Protein AF-A0AA96TIV0-F1 (afdb_monomer)

pLDDT: mean 73.8, std 16.34, range [42.31, 94.12]

Radius of gyration: 16.89 Å; Cα contacts (8 Å, |Δi|>4): 33; chains: 1; bounding box: 26×24×59 Å

Solvent-accessible surface area (backbone atoms only — not comparable to full-atom values): 4430 Å² total; per-residue (Å²): 144,72,72,61,63,62,68,70,32,61,97,52,93,76,86,80,93,61,94,44,70,78,61,38,72,73,46,55,60,33,70,47,77,54,95,96,40,79,45,82,78,47,76,50,88,72,77,77,84,74,80,81,86,78,84,79,84,78,88,82,135

Sequence (61 aa):
MAAGLRSLGAGRTVVVVAHRPETASRADRVLRVADGTVQELRHTAHHPLTDATSGRGIGHG

Nearest PDB structures (foldseek):
  1np6-assembly1_A  TM=4.160E-01  e=8.447E+00  Escherichia coli

Mean predicted aligned error: 11.4 Å

Secondary structure (DSSP, 8-state):
--HHHHHHSTTS------SSHHHHTTSSEEEEEETTEEEEEEE--PPP-------------

Structure (mmCIF, N/CA/C/O backbone):
data_AF-A0AA96TIV0-F1
#
_entry.id   AF-A0AA96TIV0-F1
#
loop_
_atom_site.group_PDB
_atom_site.id
_atom_site.type_symbol
_atom_site.label_atom_id
_atom_site.label_alt_id
_atom_site.label_comp_id
_atom_site.label_asym_id
_atom_site.label_entity_id
_atom_site.label_seq_id
_atom_site.pdbx_PDB_ins_code
_atom_site.Cartn_x
_atom_site.Cartn_y
_atom_site.Cartn_z
_atom_site.occupancy
_atom_site.B_iso_or_equiv
_atom_site.auth_seq_id
_atom_site.auth_comp_id
_atom_site.auth_asym_id
_atom_site.auth_atom_id
_atom_site.pdbx_PDB_model_num
ATOM 1 N N . MET A 1 1 ? 7.533 -14.821 -2.860 1.00 49.88 1 MET A N 1
ATOM 2 C CA . MET A 1 1 ? 6.615 -14.060 -3.739 1.00 49.88 1 MET A CA 1
ATOM 3 C C . MET A 1 1 ? 7.038 -12.587 -3.772 1.00 49.88 1 MET A C 1
ATOM 5 O O . MET A 1 1 ? 6.551 -11.818 -2.959 1.00 49.88 1 MET A O 1
ATOM 9 N N . ALA A 1 2 ? 8.018 -12.193 -4.601 1.00 47.47 2 ALA A N 1
ATOM 10 C CA . ALA A 1 2 ? 8.480 -10.788 -4.632 1.00 47.47 2 ALA A CA 1
ATOM 11 C C . ALA A 1 2 ? 9.208 -10.316 -5.904 1.00 47.47 2 ALA A C 1
ATOM 13 O O . ALA A 1 2 ? 9.526 -9.137 -5.999 1.00 47.47 2 ALA A O 1
ATOM 14 N N . ALA A 1 3 ? 9.467 -11.182 -6.888 1.00 54.72 3 ALA A N 1
ATOM 15 C CA . ALA A 1 3 ? 10.113 -10.748 -8.130 1.00 54.72 3 ALA A CA 1
ATOM 16 C C . ALA A 1 3 ? 9.147 -9.993 -9.069 1.00 54.72 3 ALA A C 1
ATOM 18 O O . ALA A 1 3 ? 9.564 -9.099 -9.799 1.00 54.72 3 ALA A O 1
ATOM 19 N N . GLY A 1 4 ? 7.846 -10.308 -9.012 1.00 61.41 4 GLY A N 1
ATOM 20 C CA . GLY A 1 4 ? 6.851 -9.773 -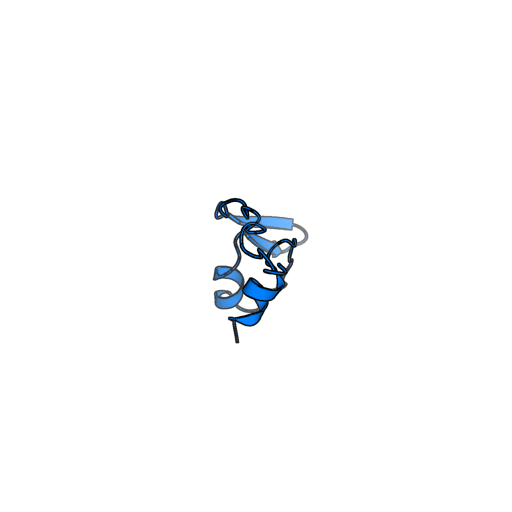9.946 1.00 61.41 4 GLY A CA 1
ATOM 21 C C . GLY A 1 4 ? 6.591 -8.272 -9.805 1.00 61.41 4 GLY A C 1
ATOM 22 O O . GLY A 1 4 ? 6.614 -7.565 -10.803 1.00 61.41 4 GLY A O 1
ATOM 23 N N . LEU A 1 5 ? 6.393 -7.756 -8.584 1.00 67.12 5 LEU A N 1
ATOM 24 C CA . LEU A 1 5 ? 5.965 -6.359 -8.400 1.00 67.12 5 LEU A CA 1
ATOM 25 C C . LEU A 1 5 ? 6.975 -5.340 -8.933 1.00 67.12 5 LEU A C 1
ATOM 27 O O . LEU A 1 5 ? 6.569 -4.347 -9.526 1.00 67.12 5 LEU A O 1
ATOM 31 N N . ARG A 1 6 ? 8.277 -5.596 -8.773 1.00 66.38 6 ARG A N 1
ATOM 32 C CA . ARG A 1 6 ? 9.308 -4.679 -9.270 1.00 66.38 6 ARG A CA 1
ATOM 33 C C . ARG A 1 6 ? 9.340 -4.633 -10.798 1.00 66.38 6 ARG A C 1
ATOM 35 O O . ARG A 1 6 ? 9.422 -3.553 -11.367 1.00 66.38 6 ARG A O 1
ATOM 42 N N . SER A 1 7 ? 9.230 -5.789 -11.457 1.00 67.19 7 SER A N 1
ATOM 43 C CA . SER A 1 7 ? 9.182 -5.858 -12.923 1.00 67.19 7 SER A CA 1
ATOM 44 C C . SER A 1 7 ? 7.891 -5.263 -13.491 1.00 67.19 7 SER A C 1
ATOM 46 O O . SER A 1 7 ? 7.926 -4.652 -14.551 1.00 67.19 7 SER A O 1
ATOM 48 N N . LEU A 1 8 ? 6.759 -5.429 -12.799 1.00 71.38 8 LEU A N 1
ATOM 49 C CA . LEU A 1 8 ? 5.464 -4.877 -13.217 1.00 71.38 8 LEU A CA 1
ATOM 50 C C . LEU A 1 8 ? 5.373 -3.361 -12.988 1.00 71.38 8 LEU A C 1
ATOM 52 O O . LEU A 1 8 ? 4.674 -2.667 -13.722 1.00 71.38 8 LEU A O 1
ATOM 56 N N . GLY A 1 9 ? 6.067 -2.854 -11.967 1.00 73.38 9 GLY A N 1
ATOM 57 C CA . GLY A 1 9 ? 6.112 -1.433 -11.626 1.00 73.38 9 GLY A CA 1
ATOM 58 C C . GLY A 1 9 ? 7.135 -0.618 -12.411 1.00 73.38 9 GLY A C 1
ATOM 59 O O . GLY A 1 9 ? 7.158 0.602 -12.275 1.00 73.38 9 GLY A O 1
ATOM 60 N N . ALA A 1 10 ? 7.975 -1.247 -13.235 1.00 76.06 10 ALA A N 1
ATOM 61 C CA . ALA A 1 10 ? 8.940 -0.521 -14.050 1.00 76.06 10 ALA A CA 1
ATOM 62 C C . ALA A 1 10 ? 8.218 0.481 -14.974 1.00 76.06 10 ALA A C 1
ATOM 64 O O . ALA A 1 10 ? 7.358 0.109 -15.771 1.00 76.06 10 ALA A O 1
ATOM 65 N N . GLY A 1 11 ? 8.547 1.768 -14.830 1.00 77.94 11 GLY A N 1
ATOM 66 C CA . GLY A 1 11 ? 7.962 2.861 -15.618 1.00 77.94 11 GLY A CA 1
ATOM 67 C C . GLY A 1 11 ? 6.550 3.269 -15.198 1.00 77.94 11 GLY A C 1
ATOM 68 O O . GLY A 1 11 ? 5.884 3.995 -15.931 1.00 77.94 11 GLY A O 1
ATOM 69 N N . ARG A 1 12 ? 6.069 2.806 -14.037 1.00 80.75 12 ARG A N 1
ATOM 70 C CA . ARG A 1 12 ? 4.732 3.113 -13.519 1.00 80.75 12 ARG A CA 1
ATOM 71 C C . ARG A 1 12 ? 4.792 3.441 -12.033 1.00 80.75 12 ARG A C 1
ATOM 73 O O . ARG A 1 12 ? 5.630 2.930 -11.299 1.00 80.75 12 ARG A O 1
ATOM 80 N N . THR A 1 13 ? 3.859 4.259 -11.562 1.00 85.06 13 THR A N 1
ATOM 81 C CA . THR A 1 13 ? 3.662 4.450 -10.122 1.00 85.06 13 THR A CA 1
ATOM 82 C C . THR A 1 13 ? 2.840 3.288 -9.572 1.00 85.06 13 THR A C 1
ATOM 84 O O . THR A 1 13 ? 1.738 3.029 -10.051 1.00 85.06 13 THR A O 1
ATOM 87 N N . VAL A 1 14 ? 3.367 2.589 -8.564 1.00 85.56 14 VAL A N 1
ATOM 88 C CA . VAL A 1 14 ? 2.698 1.450 -7.918 1.00 85.56 14 VAL A CA 1
ATOM 89 C C . VAL A 1 14 ? 2.477 1.756 -6.444 1.00 85.56 14 VAL A C 1
ATOM 91 O O . VAL A 1 14 ? 3.410 2.120 -5.732 1.00 85.56 14 VAL A O 1
ATOM 94 N N . VAL A 1 15 ? 1.242 1.570 -5.980 1.00 88.19 15 VAL A N 1
ATOM 95 C CA . VAL A 1 15 ? 0.870 1.665 -4.564 1.00 88.19 15 VAL A CA 1
ATOM 96 C C . VAL A 1 15 ? 0.490 0.271 -4.076 1.00 88.19 15 VAL A C 1
ATOM 98 O O . VAL A 1 15 ? -0.318 -0.407 -4.707 1.00 88.19 15 VAL A O 1
ATOM 101 N N . VAL A 1 16 ? 1.076 -0.165 -2.959 1.00 87.44 16 VAL A N 1
ATOM 102 C CA . VAL A 1 16 ? 0.837 -1.495 -2.379 1.00 87.44 16 VAL A CA 1
ATOM 103 C C . VAL A 1 16 ? 0.409 -1.345 -0.926 1.00 87.44 16 VAL A C 1
ATOM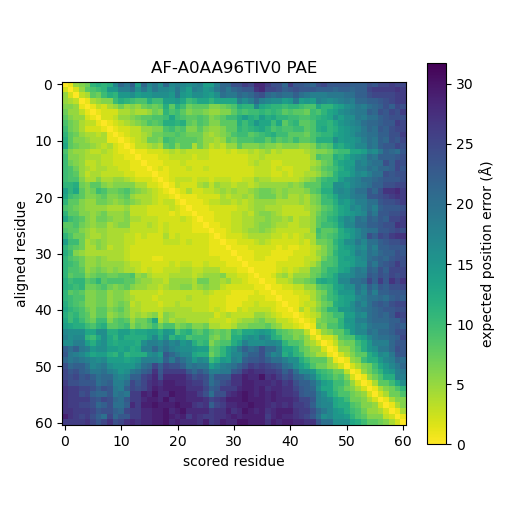 105 O O . VAL A 1 16 ? 1.114 -0.727 -0.131 1.00 87.44 16 VAL A O 1
ATOM 108 N N . VAL A 1 17 ? -0.718 -1.959 -0.560 1.00 90.19 17 VAL A N 1
ATOM 109 C CA . VAL A 1 17 ? -1.132 -2.091 0.842 1.00 90.19 17 VAL A CA 1
ATOM 110 C C . VAL A 1 17 ? -0.488 -3.352 1.411 1.00 90.19 17 VAL A C 1
ATOM 112 O O . VAL A 1 17 ? -0.858 -4.472 1.064 1.00 90.19 17 VAL A O 1
ATOM 115 N N . ALA A 1 18 ? 0.525 -3.174 2.255 1.00 87.81 18 ALA A N 1
ATOM 116 C CA . ALA A 1 18 ? 1.255 -4.278 2.861 1.00 87.81 18 ALA A CA 1
ATOM 117 C C . ALA A 1 18 ? 0.721 -4.587 4.266 1.00 87.81 18 ALA A C 1
ATOM 119 O O . ALA A 1 18 ? 0.752 -3.738 5.152 1.00 87.81 18 ALA A O 1
ATOM 120 N N . HIS A 1 19 ? 0.313 -5.836 4.499 1.00 89.12 19 HIS A N 1
ATOM 121 C CA . HIS A 1 19 ? -0.035 -6.327 5.841 1.00 89.12 19 HIS A CA 1
ATOM 122 C C . HIS A 1 19 ? 1.178 -6.843 6.625 1.00 89.12 19 HIS A C 1
ATOM 124 O O . HIS A 1 19 ? 1.091 -7.062 7.831 1.00 89.12 19 HIS A O 1
ATOM 130 N N . ARG A 1 20 ? 2.315 -7.058 5.947 1.00 86.38 20 ARG A N 1
ATOM 131 C CA . ARG A 1 20 ? 3.563 -7.524 6.561 1.00 86.38 20 ARG A CA 1
ATOM 132 C C . ARG A 1 20 ? 4.670 -6.485 6.399 1.00 86.38 20 ARG A C 1
ATOM 134 O O . ARG A 1 20 ? 4.871 -6.003 5.279 1.00 86.38 20 ARG A O 1
ATOM 141 N N . PRO A 1 21 ? 5.443 -6.206 7.461 1.00 79.88 21 PRO A N 1
ATOM 142 C CA . PRO A 1 21 ? 6.524 -5.227 7.408 1.00 79.88 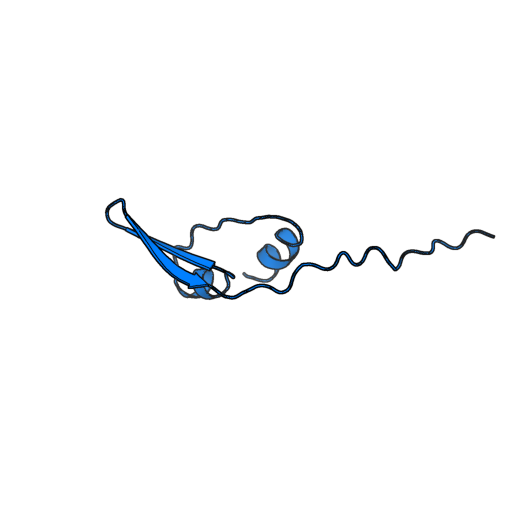21 PRO A CA 1
ATOM 143 C C . PRO A 1 21 ? 7.577 -5.595 6.356 1.00 79.88 21 PRO A C 1
ATOM 145 O O . PRO A 1 21 ? 7.998 -4.729 5.605 1.00 79.88 21 PRO A O 1
ATOM 148 N N . GLU A 1 22 ? 7.899 -6.881 6.193 1.00 85.38 22 GLU A N 1
ATOM 149 C CA . GLU A 1 22 ? 8.858 -7.366 5.185 1.00 85.38 22 GLU A CA 1
ATOM 150 C C . GLU A 1 22 ? 8.466 -7.023 3.736 1.00 85.38 22 GLU A C 1
ATOM 152 O O . GLU A 1 22 ? 9.325 -6.889 2.867 1.00 85.38 22 GLU A O 1
ATOM 157 N N . THR A 1 23 ? 7.162 -6.897 3.453 1.00 80.06 23 THR A N 1
ATOM 158 C CA . THR A 1 23 ? 6.667 -6.504 2.121 1.00 80.06 23 THR A CA 1
ATOM 159 C C . THR A 1 23 ? 6.780 -4.997 1.931 1.00 80.06 23 THR A C 1
ATOM 161 O O . THR A 1 23 ? 7.225 -4.551 0.877 1.00 80.06 23 THR A O 1
ATOM 164 N N . ALA A 1 24 ? 6.450 -4.225 2.969 1.00 82.62 24 ALA A N 1
ATOM 165 C CA . ALA A 1 24 ? 6.629 -2.778 2.969 1.00 82.62 24 ALA A CA 1
ATOM 166 C C . ALA A 1 24 ? 8.110 -2.391 2.828 1.00 82.62 24 ALA A C 1
ATOM 168 O O . ALA A 1 24 ? 8.435 -1.496 2.059 1.00 82.62 24 ALA A O 1
ATOM 169 N N . SER A 1 25 ? 9.024 -3.115 3.483 1.00 82.38 25 SER A N 1
ATOM 170 C CA . SER A 1 25 ? 10.473 -2.863 3.438 1.00 82.38 25 SER A CA 1
ATOM 171 C C . SER A 1 25 ? 11.103 -2.953 2.046 1.00 82.38 25 SER A C 1
ATOM 173 O O . SER A 1 25 ? 12.246 -2.542 1.880 1.00 82.38 25 SER A O 1
ATOM 175 N N . ARG A 1 26 ? 10.396 -3.506 1.054 1.00 80.38 26 ARG A N 1
ATOM 176 C CA . ARG A 1 26 ? 10.863 -3.586 -0.337 1.00 80.38 26 ARG A CA 1
ATOM 177 C C . ARG A 1 26 ? 10.421 -2.406 -1.205 1.00 80.38 26 ARG A C 1
ATOM 179 O O . ARG A 1 26 ? 10.836 -2.349 -2.358 1.00 80.38 26 ARG A O 1
ATOM 186 N N . ALA A 1 27 ? 9.561 -1.527 -0.696 1.00 82.50 27 ALA A N 1
ATOM 187 C CA . ALA A 1 27 ? 9.085 -0.357 -1.421 1.00 82.50 27 ALA A CA 1
ATOM 188 C C . ALA A 1 27 ? 10.067 0.813 -1.300 1.00 82.50 27 ALA A C 1
ATOM 190 O O . ALA A 1 27 ? 10.724 0.984 -0.274 1.00 82.50 27 ALA A O 1
ATOM 191 N N . ASP A 1 28 ? 10.100 1.661 -2.328 1.00 81.94 28 ASP A N 1
ATOM 192 C CA . ASP A 1 28 ? 10.905 2.887 -2.333 1.00 81.94 28 ASP A CA 1
ATOM 193 C C . ASP A 1 28 ? 10.408 3.899 -1.295 1.00 81.94 28 ASP A C 1
ATOM 195 O O . ASP A 1 28 ? 11.186 4.661 -0.727 1.00 81.94 28 ASP A O 1
ATOM 199 N N . ARG A 1 29 ? 9.101 3.900 -1.013 1.00 87.12 29 ARG A N 1
ATOM 200 C CA . ARG A 1 29 ? 8.488 4.705 0.046 1.00 87.12 29 ARG A CA 1
ATOM 201 C C . ARG A 1 29 ? 7.561 3.851 0.886 1.00 87.12 29 ARG A C 1
ATOM 203 O O . ARG A 1 29 ? 6.779 3.065 0.355 1.00 87.12 29 ARG A O 1
ATOM 210 N N . VAL A 1 30 ? 7.619 4.049 2.198 1.00 91.12 30 VAL A N 1
ATOM 211 C CA . VAL A 1 30 ? 6.744 3.370 3.152 1.00 91.12 30 VAL A CA 1
ATOM 212 C C . VAL A 1 30 ? 6.003 4.411 3.966 1.00 91.12 30 VAL A C 1
ATOM 214 O O . VAL A 1 30 ? 6.613 5.155 4.733 1.00 91.12 30 VAL A O 1
ATOM 217 N N . LEU A 1 31 ? 4.681 4.419 3.822 1.00 92.50 31 LEU A N 1
ATOM 218 C CA . LEU A 1 31 ? 3.785 5.246 4.618 1.00 92.50 31 LEU A CA 1
ATOM 219 C C . LEU A 1 31 ? 2.976 4.352 5.553 1.00 92.50 31 LEU A C 1
ATOM 221 O O . LEU A 1 31 ? 2.439 3.324 5.137 1.00 92.50 31 LEU A O 1
ATOM 2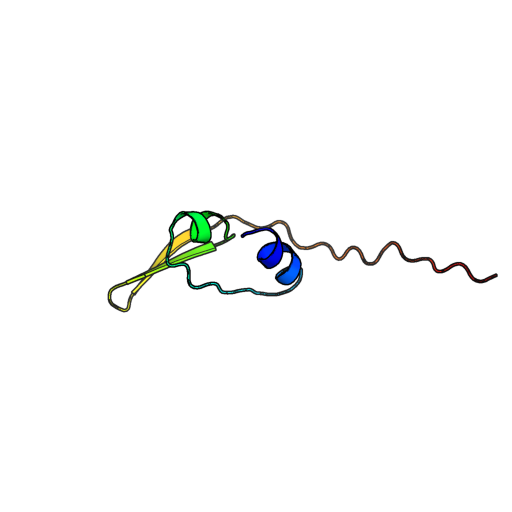25 N N . ARG A 1 32 ? 2.877 4.751 6.819 1.00 92.94 32 ARG A N 1
ATOM 226 C CA . ARG A 1 32 ? 1.941 4.162 7.771 1.00 92.94 32 ARG A CA 1
ATOM 227 C C . ARG A 1 32 ? 0.681 5.005 7.783 1.00 92.94 32 ARG A C 1
ATOM 229 O O . ARG A 1 32 ? 0.745 6.198 8.057 1.00 92.94 32 ARG A O 1
ATOM 236 N N . VAL A 1 33 ? -0.446 4.357 7.528 1.00 93.06 33 VAL A N 1
ATOM 237 C CA . VAL A 1 33 ? -1.770 4.943 7.722 1.00 93.06 33 VAL A CA 1
ATOM 238 C C . VAL A 1 33 ? -2.324 4.383 9.024 1.00 93.06 33 VAL A C 1
ATOM 240 O O . VAL A 1 33 ? -2.485 3.169 9.152 1.00 93.06 33 VAL A O 1
ATOM 243 N N . ALA A 1 34 ? -2.545 5.246 10.009 1.00 92.31 34 ALA A N 1
ATOM 244 C CA . ALA A 1 34 ? -3.087 4.867 11.308 1.00 92.31 34 ALA A CA 1
ATOM 245 C C . ALA A 1 34 ? -3.855 6.044 11.911 1.00 92.31 34 ALA A C 1
ATOM 247 O O . ALA A 1 34 ? -3.426 7.189 11.782 1.00 92.31 34 ALA A O 1
ATOM 248 N N . ASP A 1 35 ? -4.982 5.759 12.564 1.00 92.88 35 ASP A N 1
ATOM 249 C CA . ASP A 1 35 ? -5.788 6.772 13.263 1.00 92.88 35 ASP A CA 1
ATOM 250 C C . ASP A 1 35 ? -6.227 7.949 12.363 1.00 92.88 35 ASP A C 1
ATOM 252 O O . ASP A 1 35 ? -6.223 9.108 12.752 1.00 92.88 35 ASP A O 1
ATOM 256 N N . GLY A 1 36 ? -6.518 7.672 11.085 1.00 94.12 36 GLY A N 1
ATOM 257 C CA . GLY A 1 36 ? -6.852 8.709 10.097 1.00 94.12 36 GLY A CA 1
ATOM 258 C C . GLY A 1 36 ? -5.675 9.602 9.677 1.00 94.12 36 GLY A C 1
ATOM 259 O O . GLY A 1 36 ? -5.853 10.496 8.853 1.00 94.12 36 GLY A O 1
ATOM 260 N N . THR A 1 37 ? -4.469 9.347 10.189 1.00 92.81 37 THR A N 1
ATOM 261 C CA . THR A 1 37 ? -3.248 10.087 9.858 1.00 92.81 37 THR A CA 1
ATOM 262 C C . THR A 1 37 ? -2.307 9.266 8.979 1.00 92.81 37 THR A C 1
ATOM 264 O O . THR A 1 37 ? -2.338 8.031 8.971 1.00 92.81 37 THR A O 1
ATOM 267 N N . VAL A 1 38 ? -1.456 9.963 8.223 1.00 93.69 38 VAL A N 1
ATOM 268 C CA . VAL A 1 38 ? -0.424 9.359 7.374 1.00 93.69 38 VAL A CA 1
ATOM 269 C C . VAL A 1 38 ? 0.944 9.832 7.845 1.00 93.69 38 VAL A C 1
ATOM 271 O O . VAL A 1 38 ? 1.211 11.031 7.877 1.00 93.69 38 VAL A O 1
ATOM 274 N N . GLN A 1 39 ? 1.821 8.887 8.178 1.00 93.19 39 GLN A N 1
ATOM 275 C CA . GLN A 1 39 ? 3.203 9.151 8.571 1.00 93.19 39 GLN A CA 1
ATOM 276 C C . GLN A 1 39 ? 4.162 8.479 7.585 1.00 93.19 39 GLN A C 1
ATOM 278 O O . GLN A 1 39 ? 4.083 7.269 7.358 1.00 93.19 39 GLN A O 1
ATOM 283 N N . GLU A 1 40 ? 5.089 9.247 7.012 1.00 92.25 40 GLU A N 1
ATOM 284 C CA . GLU A 1 40 ? 6.188 8.679 6.228 1.00 92.25 40 GLU A CA 1
ATOM 285 C C . GLU A 1 40 ? 7.184 8.001 7.177 1.00 92.25 40 GLU A C 1
ATOM 287 O O . GLU A 1 40 ? 7.726 8.628 8.084 1.00 92.25 40 GLU A O 1
ATOM 292 N N . LEU A 1 41 ? 7.401 6.700 6.982 1.00 89.50 41 LEU A N 1
ATOM 293 C CA . LEU A 1 41 ? 8.364 5.927 7.764 1.00 89.50 41 LEU A CA 1
ATOM 294 C C . LEU A 1 41 ? 9.731 5.896 7.088 1.00 89.50 41 LEU A C 1
ATOM 296 O O . LEU A 1 41 ? 10.755 5.921 7.768 1.00 89.50 41 LEU A O 1
ATOM 300 N N . ARG A 1 42 ? 9.745 5.766 5.754 1.00 87.38 42 ARG A N 1
ATOM 301 C CA . ARG A 1 42 ? 10.962 5.676 4.940 1.00 87.38 42 ARG A CA 1
ATOM 302 C C . ARG A 1 42 ? 10.743 6.191 3.525 1.00 87.38 42 ARG A C 1
ATOM 304 O O . ARG A 1 42 ? 9.688 5.963 2.936 1.00 87.38 42 ARG A O 1
ATOM 311 N N . HIS A 1 43 ? 11.807 6.774 2.982 1.00 84.94 43 HIS A N 1
ATOM 312 C CA . HIS A 1 43 ? 11.930 7.201 1.597 1.00 84.94 43 HIS A CA 1
ATOM 313 C C . HIS A 1 43 ? 13.337 6.868 1.101 1.00 84.94 43 HIS A C 1
ATOM 315 O O . HIS A 1 43 ? 14.335 7.338 1.647 1.00 84.94 43 HIS A O 1
ATOM 321 N N . THR A 1 44 ? 13.425 6.067 0.052 1.00 74.62 44 THR A N 1
ATOM 322 C CA . THR A 1 44 ? 14.644 5.818 -0.707 1.00 74.62 44 THR A CA 1
ATOM 323 C C . THR A 1 44 ? 14.480 6.486 -2.062 1.00 74.62 44 THR A C 1
ATOM 325 O O . THR A 1 44 ? 13.503 6.245 -2.768 1.00 74.62 44 THR A O 1
ATOM 328 N N . ALA A 1 45 ? 15.405 7.379 -2.414 1.00 63.06 45 ALA A N 1
ATOM 329 C CA . ALA A 1 45 ? 15.398 8.002 -3.728 1.00 63.06 45 ALA A CA 1
ATOM 330 C C . ALA A 1 45 ? 15.713 6.923 -4.772 1.00 63.06 45 ALA A C 1
ATOM 332 O O . ALA A 1 45 ? 16.841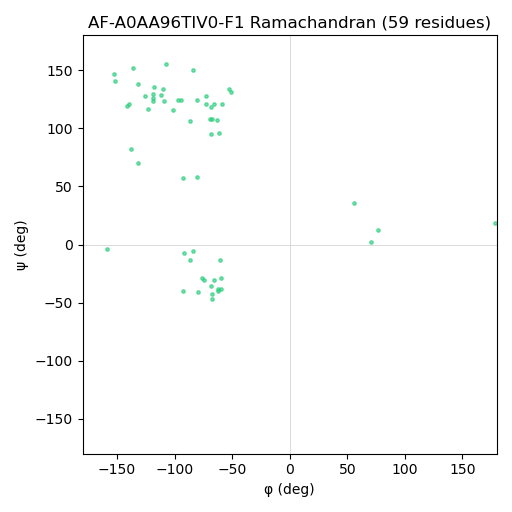 6.436 -4.848 1.00 63.06 45 ALA A O 1
ATOM 333 N N . HIS A 1 46 ? 14.710 6.515 -5.548 1.00 62.56 46 HIS A N 1
ATOM 334 C CA . HIS A 1 46 ? 14.940 5.617 -6.670 1.00 62.56 46 HIS A CA 1
ATOM 335 C C . HIS A 1 46 ? 15.632 6.410 -7.789 1.00 62.56 46 HIS A C 1
ATOM 337 O O . HIS A 1 46 ? 15.162 7.479 -8.185 1.00 62.56 46 HIS A O 1
ATOM 343 N N . HIS A 1 47 ? 16.758 5.895 -8.288 1.00 50.28 47 HIS A N 1
ATOM 344 C CA . HIS A 1 47 ? 17.430 6.407 -9.486 1.00 50.28 47 HIS A CA 1
ATOM 345 C C . HIS A 1 47 ? 16.406 6.524 -10.629 1.00 50.28 47 HIS A C 1
ATOM 347 O O . HIS A 1 47 ? 15.635 5.579 -10.824 1.00 50.28 47 HIS A O 1
ATOM 353 N N . PRO A 1 48 ? 16.328 7.656 -11.353 1.00 53.12 48 PRO A N 1
ATOM 354 C CA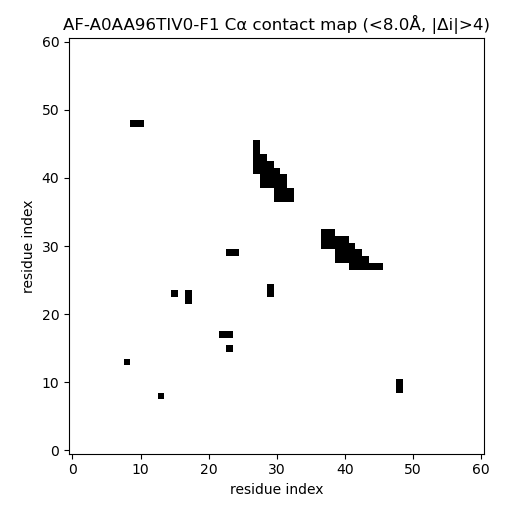 . PRO A 1 48 ? 15.362 7.802 -12.433 1.00 53.12 48 PRO A CA 1
ATOM 355 C C . PRO A 1 48 ? 15.498 6.630 -13.400 1.00 53.12 48 PRO A C 1
ATOM 357 O O . PRO A 1 48 ? 16.607 6.243 -13.760 1.00 53.12 48 PRO A O 1
ATOM 360 N N . LEU A 1 49 ? 14.361 6.050 -13.786 1.00 56.81 49 LEU A N 1
ATOM 361 C CA . LEU A 1 49 ? 14.311 5.081 -14.869 1.00 56.81 49 LEU A CA 1
ATOM 362 C C . LEU A 1 49 ? 14.788 5.803 -16.132 1.00 56.81 49 LEU A C 1
ATOM 364 O O . LEU A 1 49 ? 14.023 6.532 -16.760 1.00 56.81 49 LEU A O 1
ATOM 368 N N . THR A 1 50 ? 16.066 5.656 -16.462 1.00 58.34 50 THR A N 1
ATOM 369 C CA . THR A 1 50 ? 16.573 6.015 -17.776 1.00 58.34 50 THR A CA 1
ATOM 370 C C . THR A 1 50 ? 15.961 5.022 -18.748 1.00 58.34 50 THR A C 1
ATOM 372 O O . THR A 1 50 ? 16.091 3.806 -18.601 1.00 58.34 50 THR A O 1
ATOM 375 N N . ASP A 1 51 ? 15.182 5.544 -19.685 1.00 49.53 51 ASP A N 1
ATOM 376 C CA . ASP A 1 51 ? 14.551 4.735 -20.709 1.00 49.53 51 ASP A CA 1
ATOM 377 C C . ASP A 1 51 ? 15.648 4.092 -21.570 1.00 49.53 51 ASP A C 1
ATOM 379 O O . ASP A 1 51 ? 16.350 4.747 -22.339 1.00 49.53 51 ASP A O 1
ATOM 383 N N . ALA A 1 52 ? 15.835 2.786 -21.395 1.00 55.00 52 ALA A N 1
ATOM 384 C CA . ALA A 1 52 ? 16.6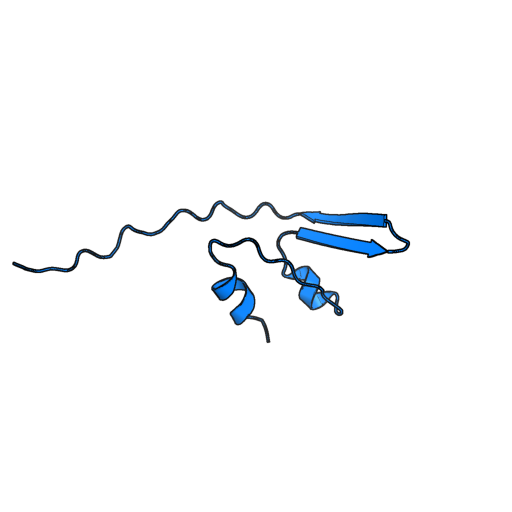58 1.975 -22.271 1.00 55.00 52 ALA A CA 1
ATOM 385 C C . ALA A 1 52 ? 15.858 1.599 -23.532 1.00 55.00 52 ALA A C 1
ATOM 387 O O . ALA A 1 52 ? 15.712 0.420 -23.845 1.00 55.00 52 ALA A O 1
ATOM 388 N N . THR A 1 53 ? 15.359 2.581 -24.291 1.00 51.72 53 THR A N 1
ATOM 389 C CA . THR A 1 53 ? 15.070 2.401 -25.724 1.00 51.72 53 THR A CA 1
ATOM 390 C C . THR A 1 53 ? 16.278 2.827 -26.559 1.00 51.72 53 THR A C 1
ATOM 392 O O . THR A 1 53 ? 16.216 3.659 -27.452 1.00 51.72 53 THR A O 1
ATOM 395 N N . SER A 1 54 ? 17.431 2.210 -26.303 1.00 55.44 54 SER A N 1
ATOM 396 C CA . SER A 1 54 ? 18.554 2.236 -27.243 1.00 55.44 54 SER A CA 1
ATOM 397 C C . SER A 1 54 ? 19.159 0.843 -27.301 1.00 55.44 54 SER A C 1
ATOM 399 O O . SER A 1 54 ? 20.073 0.495 -26.562 1.00 55.44 54 SER A O 1
ATOM 401 N N . GLY A 1 55 ? 18.540 -0.023 -28.100 1.00 55.25 55 GLY A N 1
ATOM 402 C CA . GLY 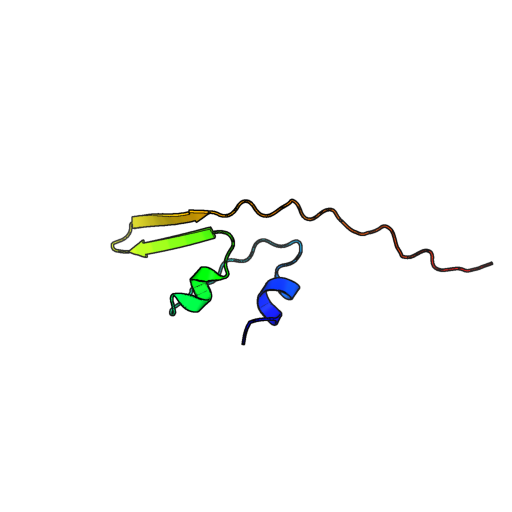A 1 55 ? 18.971 -1.417 -28.202 1.00 55.25 55 GLY A CA 1
ATOM 403 C C . GLY A 1 55 ? 18.143 -2.309 -29.119 1.00 55.25 55 GLY A C 1
ATOM 404 O O . GLY A 1 55 ? 18.203 -3.527 -28.988 1.00 55.25 55 GLY A O 1
ATOM 405 N N . ARG A 1 56 ? 17.355 -1.750 -30.045 1.00 54.50 56 ARG A N 1
ATOM 406 C CA . ARG A 1 56 ? 16.694 -2.551 -31.084 1.00 54.50 56 ARG A CA 1
ATOM 407 C C . ARG A 1 56 ? 16.900 -1.918 -32.455 1.00 54.50 56 ARG A C 1
ATOM 409 O O . ARG A 1 56 ? 15.974 -1.406 -33.070 1.00 54.50 56 ARG A O 1
ATOM 416 N N . GLY A 1 57 ? 18.143 -1.987 -32.929 1.00 48.06 57 GLY A N 1
ATOM 417 C CA . GLY A 1 57 ? 18.416 -2.013 -34.360 1.00 48.06 57 GLY A CA 1
ATOM 418 C C . GLY A 1 57 ? 17.918 -3.347 -34.905 1.00 48.06 57 GLY A C 1
ATOM 419 O O . GLY A 1 57 ? 18.599 -4.362 -34.795 1.00 48.06 57 GLY A O 1
ATOM 420 N N . ILE A 1 58 ? 16.691 -3.364 -35.421 1.00 54.91 58 ILE A N 1
ATOM 421 C CA . ILE A 1 58 ? 16.252 -4.420 -36.330 1.00 54.91 58 ILE A CA 1
ATOM 422 C C . ILE A 1 58 ? 17.025 -4.235 -37.637 1.00 54.91 58 ILE A C 1
ATOM 424 O O . ILE A 1 58 ? 16.816 -3.265 -38.359 1.00 54.91 58 ILE A O 1
ATOM 428 N N . GLY A 1 59 ? 17.972 -5.133 -37.900 1.00 52.91 59 GLY A N 1
ATOM 429 C CA . GLY A 1 59 ? 18.634 -5.219 -39.193 1.00 52.91 59 GLY A CA 1
ATOM 430 C C . GLY A 1 59 ? 17.634 -5.646 -40.263 1.00 52.91 59 GLY A C 1
ATOM 431 O O . GLY A 1 59 ? 17.041 -6.717 -40.163 1.00 52.91 59 GLY A O 1
ATOM 432 N N . HIS A 1 60 ? 17.470 -4.806 -41.278 1.00 45.00 60 HIS A N 1
ATOM 433 C CA . HIS A 1 60 ? 16.972 -5.189 -42.591 1.00 45.00 60 HIS A CA 1
ATOM 434 C C . HIS A 1 60 ? 17.761 -4.399 -43.636 1.00 45.00 60 HIS A C 1
ATOM 436 O O . HIS A 1 60 ? 17.744 -3.168 -43.617 1.00 45.00 60 HIS A O 1
ATOM 442 N N . GLY A 1 61 ? 18.460 -5.133 -44.504 1.00 42.31 61 GLY A N 1
ATOM 443 C CA . GLY A 1 61 ? 19.331 -4.637 -45.567 1.00 42.31 61 GLY A CA 1
ATOM 444 C C . GLY A 1 61 ? 20.459 -5.618 -45.817 1.00 42.31 61 GLY A C 1
ATOM 445 O O . GLY A 1 61 ? 21.537 -5.391 -45.233 1.00 42.31 61 GLY A O 1
#

Foldseek 3Di:
DPPPPVVVCQVHD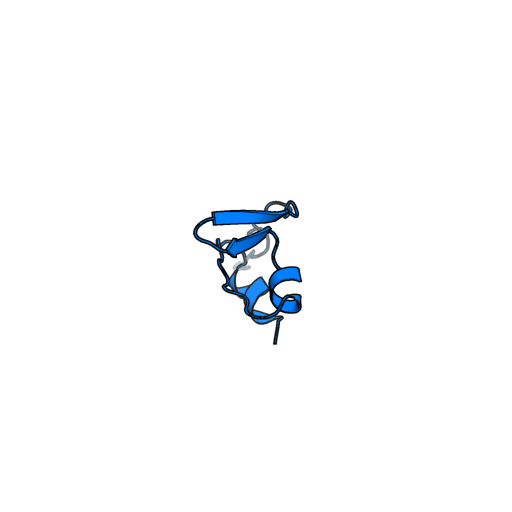DDDDDPDVVNQVPDQWHWDCDPNDIDTPDHHDDDPPPDPPPDDPPDDD